Protein AF-A0A1D6KCD0-F1 (afdb_monomer)

pLDDT: mean 70.65, std 23.51, range [30.55, 97.81]

InterPro domains:
  IPR026151 Maspardin [PTHR15913] (2-115)

Secondary structure (DSSP, 8-state):
--------PPP----GGG-EEEEESS--SS-HHHHHHHHHH-TTSEEEEESS-TT-HHHHSHHHHHHHHHHHHHHTT----TTT-----------------------------------------------------------------------

Mean predicted aligned error: 20.13 Å

Structure (mmCIF, N/CA/C/O backbone):
data_AF-A0A1D6KCD0-F1
#
_entry.id   AF-A0A1D6KCD0-F1
#
loop_
_atom_site.group_PDB
_atom_site.id
_atom_site.type_symbol
_atom_site.label_atom_id
_atom_site.label_alt_id
_atom_site.label_comp_id
_atom_site.label_asym_id
_atom_site.label_entity_id
_atom_site.label_seq_id
_atom_site.pdbx_PDB_ins_code
_atom_site.Cartn_x
_atom_site.Cartn_y
_atom_site.Cartn_z
_atom_site.occupancy
_atom_site.B_iso_or_equiv
_atom_site.auth_seq_id
_atom_site.auth_comp_id
_atom_site.auth_asym_id
_atom_site.auth_atom_id
_atom_site.pdbx_PDB_model_num
ATOM 1 N N . MET A 1 1 ? -22.114 9.548 -23.821 1.00 51.91 1 MET A N 1
ATOM 2 C CA . MET A 1 1 ? -22.709 10.036 -22.559 1.00 51.91 1 MET A CA 1
ATOM 3 C C . MET A 1 1 ? -22.415 9.002 -21.487 1.00 51.91 1 MET A C 1
ATOM 5 O O . MET A 1 1 ? -22.972 7.917 -21.561 1.00 51.91 1 MET A O 1
ATOM 9 N N . LEU A 1 2 ? -21.477 9.276 -20.574 1.00 66.00 2 LEU A N 1
ATOM 10 C CA . LEU A 1 2 ? -21.255 8.419 -19.405 1.00 66.00 2 LEU A CA 1
ATOM 11 C C . LEU A 1 2 ? -22.247 8.854 -18.326 1.00 66.00 2 LEU A C 1
ATOM 13 O O . LEU A 1 2 ? -22.314 10.035 -17.993 1.00 66.00 2 LEU A O 1
ATOM 17 N N . ASN A 1 3 ? -23.044 7.913 -17.830 1.00 67.00 3 ASN A N 1
ATOM 18 C CA . ASN A 1 3 ? -24.044 8.166 -16.802 1.00 67.00 3 ASN A CA 1
ATOM 19 C C . ASN A 1 3 ? -23.318 8.315 -15.454 1.00 67.00 3 ASN A C 1
ATOM 21 O O . ASN A 1 3 ? -23.075 7.331 -14.761 1.00 67.00 3 ASN A O 1
ATOM 25 N N . VAL A 1 4 ? -22.889 9.533 -15.122 1.00 71.94 4 VAL A N 1
ATOM 26 C CA . VAL A 1 4 ? -22.232 9.834 -13.844 1.00 71.94 4 VAL A CA 1
ATOM 27 C C . VAL A 1 4 ? -23.291 10.388 -12.904 1.00 71.94 4 VAL A C 1
ATOM 29 O O . VAL A 1 4 ? -23.613 11.573 -12.942 1.00 71.94 4 VAL A O 1
ATOM 32 N N . ASN A 1 5 ? -23.867 9.519 -12.078 1.00 77.25 5 ASN A N 1
ATOM 33 C CA . ASN A 1 5 ? -24.725 9.973 -10.994 1.00 77.25 5 ASN A CA 1
ATOM 34 C C . ASN A 1 5 ? -23.825 10.483 -9.860 1.00 77.25 5 ASN A C 1
ATOM 36 O O . ASN A 1 5 ? -22.956 9.747 -9.388 1.00 77.25 5 ASN A O 1
ATOM 40 N N . VAL A 1 6 ? -23.993 11.740 -9.447 1.00 76.56 6 VAL A N 1
ATOM 41 C CA . VAL A 1 6 ? -23.192 12.322 -8.362 1.00 76.56 6 VAL A CA 1
ATOM 42 C C . VAL A 1 6 ? -23.653 11.705 -7.044 1.00 76.56 6 VAL A C 1
ATOM 44 O O . VAL A 1 6 ? -24.711 12.046 -6.523 1.00 76.56 6 VAL A O 1
ATOM 47 N N . ALA A 1 7 ? -22.862 10.776 -6.513 1.00 77.06 7 ALA A N 1
ATOM 48 C CA . ALA A 1 7 ? -23.045 10.221 -5.181 1.00 77.06 7 ALA A CA 1
ATOM 49 C C . ALA A 1 7 ? -22.034 10.870 -4.230 1.00 77.06 7 ALA A C 1
ATOM 51 O O . ALA A 1 7 ? -20.828 10.811 -4.465 1.00 77.06 7 ALA A O 1
ATOM 52 N N . SER A 1 8 ? -22.521 11.491 -3.154 1.00 79.81 8 SER A N 1
ATOM 53 C CA . SER A 1 8 ? -21.671 11.931 -2.047 1.00 79.81 8 SER A CA 1
ATOM 54 C C . SER A 1 8 ? -21.688 10.850 -0.974 1.00 79.81 8 SER A C 1
ATOM 56 O O . SER A 1 8 ? -22.724 10.572 -0.372 1.00 79.81 8 SER A O 1
ATOM 58 N N . VAL A 1 9 ? -20.543 10.208 -0.766 1.00 78.12 9 VAL A N 1
ATOM 59 C CA . VAL A 1 9 ? -20.300 9.371 0.409 1.00 78.12 9 VAL A CA 1
ATOM 60 C C . VAL A 1 9 ? -19.817 10.275 1.542 1.00 78.12 9 VAL A C 1
ATOM 62 O O . VAL A 1 9 ? -18.920 11.094 1.345 1.00 78.12 9 VAL A O 1
ATOM 65 N N . GLY A 1 10 ? -20.453 10.169 2.711 1.00 79.19 10 GLY A N 1
ATOM 66 C CA . GLY A 1 10 ? -20.067 10.925 3.904 1.00 79.19 10 GLY A CA 1
ATOM 67 C C . GLY A 1 10 ? -18.687 10.523 4.438 1.00 79.19 10 GLY A C 1
ATOM 68 O O . GLY A 1 10 ? -18.079 9.554 3.981 1.00 79.19 10 GLY A O 1
ATOM 69 N N . SER A 1 11 ? -18.196 11.261 5.436 1.00 82.62 11 SER A N 1
ATOM 70 C CA . SER A 1 11 ? -16.906 10.973 6.069 1.00 82.62 11 SER A CA 1
ATOM 71 C C . SER A 1 11 ? -16.908 9.602 6.740 1.00 82.62 11 SER A C 1
ATOM 73 O O . SER A 1 11 ? -17.700 9.334 7.644 1.00 82.62 11 SER A O 1
ATOM 75 N N . LEU A 1 12 ? -15.980 8.747 6.326 1.00 77.88 12 LEU A N 1
ATOM 76 C CA . LEU A 1 12 ? -15.770 7.439 6.924 1.00 77.88 12 LEU A CA 1
ATOM 77 C C . LEU A 1 12 ? -14.847 7.581 8.143 1.00 77.88 12 LEU A C 1
ATOM 79 O O . LEU A 1 12 ? -13.646 7.804 8.007 1.00 77.88 12 LEU A O 1
ATOM 83 N N . MET A 1 13 ? -15.422 7.486 9.341 1.00 86.19 13 MET A N 1
ATOM 84 C CA . MET A 1 13 ? -14.683 7.535 10.605 1.00 86.19 13 MET A CA 1
ATOM 85 C C . MET A 1 13 ? -14.124 6.145 10.926 1.00 86.19 13 MET A C 1
ATOM 87 O O . MET A 1 13 ? -14.771 5.349 11.602 1.00 86.19 13 MET A O 1
ATOM 91 N N . LEU A 1 14 ? -12.933 5.843 10.409 1.00 88.88 14 LEU A N 1
ATOM 92 C CA . LEU A 1 14 ? -12.196 4.620 10.730 1.00 88.88 14 LEU A CA 1
ATOM 93 C C . LEU A 1 14 ? -10.934 4.959 11.527 1.00 88.88 14 LEU A C 1
ATOM 95 O O . LEU A 1 14 ? -10.239 5.908 11.166 1.00 88.88 14 LEU A O 1
ATOM 99 N N . PRO A 1 15 ? -10.605 4.192 12.579 1.00 94.12 15 PRO A N 1
ATOM 100 C CA . PRO A 1 15 ? -9.322 4.325 13.250 1.00 94.12 15 PRO A CA 1
ATOM 101 C C . PRO A 1 15 ? -8.184 3.892 12.321 1.00 94.12 15 PRO A C 1
ATOM 103 O O . PRO A 1 15 ? -8.286 2.886 11.617 1.00 94.12 15 PRO A O 1
ATOM 106 N N . ASP A 1 16 ? -7.060 4.601 12.394 1.00 95.38 16 ASP A N 1
ATOM 107 C CA . ASP A 1 16 ? -5.876 4.346 11.566 1.00 95.38 16 ASP A CA 1
ATOM 108 C C . ASP A 1 16 ? -5.365 2.905 11.657 1.00 95.38 16 ASP A C 1
ATOM 110 O O . ASP A 1 16 ? -4.819 2.369 10.698 1.00 95.38 16 ASP A O 1
ATOM 114 N N . SER A 1 17 ? -5.567 2.239 12.796 1.00 95.19 17 SER A N 1
ATOM 115 C CA . SER A 1 17 ? -5.157 0.846 13.015 1.00 95.19 17 SER A CA 1
ATOM 116 C C . SER A 1 17 ? -5.805 -0.147 12.039 1.00 95.19 17 SER A C 1
ATOM 118 O O . SER A 1 17 ? -5.248 -1.231 11.803 1.00 95.19 17 SER A O 1
ATOM 120 N N . LEU A 1 18 ? -6.946 0.240 11.456 1.00 95.75 18 LEU A N 1
ATOM 121 C CA . LEU A 1 18 ? -7.685 -0.472 10.414 1.00 95.75 18 LEU A CA 1
ATOM 122 C C . LEU A 1 18 ? -7.302 -0.018 9.000 1.00 95.75 18 LEU A C 1
ATOM 124 O O . LEU A 1 18 ? -7.985 -0.365 8.045 1.00 95.75 18 LEU A O 1
ATOM 128 N N . ILE A 1 19 ? -6.217 0.738 8.839 1.00 96.31 19 ILE A N 1
ATOM 129 C CA . ILE A 1 19 ? -5.694 1.172 7.543 1.00 96.31 19 ILE A CA 1
ATOM 130 C C . ILE A 1 19 ? -4.382 0.432 7.265 1.00 96.31 19 ILE A C 1
ATOM 132 O O . ILE A 1 19 ? -3.563 0.160 8.150 1.00 96.31 19 ILE A O 1
ATOM 136 N N . THR A 1 20 ? -4.177 0.042 6.011 1.00 97.25 20 THR A N 1
ATOM 137 C CA . THR A 1 20 ? -2.893 -0.469 5.524 1.00 97.25 20 THR A CA 1
ATOM 138 C C . THR A 1 20 ? -2.513 0.294 4.270 1.00 97.25 20 THR A C 1
ATOM 140 O O . THR A 1 20 ? -3.247 0.291 3.289 1.00 97.25 20 THR A O 1
ATOM 143 N N . ILE A 1 21 ? -1.376 0.972 4.343 1.00 97.00 21 ILE A N 1
ATOM 144 C CA . ILE A 1 21 ? -0.795 1.766 3.271 1.00 97.00 21 ILE A CA 1
ATOM 145 C C . ILE A 1 21 ? 0.220 0.867 2.576 1.00 97.00 21 ILE A C 1
ATOM 147 O O . ILE A 1 21 ? 1.226 0.485 3.181 1.00 97.00 21 ILE A O 1
ATOM 151 N N . MET A 1 22 ? -0.079 0.494 1.334 1.00 96.62 22 MET A N 1
ATOM 152 C CA . MET A 1 22 ? 0.833 -0.265 0.483 1.00 96.62 22 MET A CA 1
ATOM 153 C C . MET A 1 22 ? 1.553 0.694 -0.452 1.00 96.62 22 MET A C 1
ATOM 155 O O . MET A 1 22 ? 0.907 1.516 -1.097 1.00 96.62 22 MET A O 1
ATOM 159 N N . ASP A 1 23 ? 2.871 0.583 -0.515 1.00 94.94 23 ASP A N 1
ATOM 160 C CA . ASP A 1 23 ? 3.707 1.453 -1.335 1.00 94.94 23 ASP A CA 1
ATOM 161 C C . ASP A 1 23 ? 4.917 0.684 -1.869 1.00 94.94 23 ASP A C 1
ATOM 163 O O . ASP A 1 23 ? 5.256 -0.384 -1.357 1.00 94.94 23 ASP A O 1
ATOM 167 N N . THR A 1 24 ? 5.575 1.217 -2.890 1.00 95.12 24 THR A N 1
ATOM 168 C CA . THR A 1 24 ? 6.819 0.679 -3.434 1.00 95.12 24 THR A CA 1
ATOM 169 C C . THR A 1 24 ? 7.990 1.611 -3.127 1.00 95.12 24 THR A C 1
ATOM 171 O O . THR A 1 24 ? 7.840 2.830 -3.017 1.00 95.12 24 THR A O 1
ATOM 174 N N . ASN A 1 25 ? 9.173 1.022 -2.957 1.00 93.12 25 ASN A N 1
ATOM 175 C CA . ASN A 1 25 ? 10.419 1.752 -2.709 1.00 93.12 25 ASN A CA 1
ATOM 176 C C . ASN A 1 25 ? 11.231 2.023 -3.992 1.00 93.12 25 ASN A C 1
ATOM 178 O O . ASN A 1 25 ? 12.362 2.502 -3.924 1.00 93.12 25 ASN A O 1
ATOM 182 N N . ASP A 1 26 ? 10.693 1.667 -5.156 1.00 92.50 26 ASP A N 1
ATOM 183 C CA . ASP A 1 26 ? 11.274 1.972 -6.460 1.00 92.50 26 ASP A CA 1
ATOM 184 C C . ASP A 1 26 ? 10.600 3.196 -7.096 1.00 92.50 26 ASP A C 1
ATOM 186 O O . ASP A 1 26 ? 9.869 3.945 -6.446 1.00 92.50 26 ASP A O 1
ATOM 190 N N . TYR A 1 27 ? 10.897 3.449 -8.370 1.00 90.44 27 TYR A N 1
ATOM 191 C CA . TYR A 1 27 ? 10.309 4.572 -9.084 1.00 90.44 27 TYR A CA 1
ATOM 192 C C . TYR A 1 27 ? 8.784 4.422 -9.189 1.00 90.44 27 TYR A C 1
ATOM 194 O O . TYR A 1 27 ? 8.291 3.494 -9.827 1.00 90.44 27 TYR A O 1
ATOM 202 N N . SER A 1 28 ? 8.059 5.383 -8.618 1.00 90.44 28 SER A N 1
ATOM 203 C CA . SER A 1 28 ? 6.610 5.549 -8.748 1.00 90.44 28 SER A CA 1
ATOM 204 C C . SER A 1 28 ? 6.282 6.998 -9.107 1.00 90.44 28 SER A C 1
ATOM 206 O O . SER A 1 28 ? 6.963 7.917 -8.652 1.00 90.44 28 SER A O 1
ATOM 208 N N . ALA A 1 29 ? 5.197 7.224 -9.839 1.00 93.31 29 ALA A N 1
ATOM 209 C CA . ALA A 1 29 ? 4.656 8.534 -10.183 1.00 93.31 29 ALA A CA 1
ATOM 210 C C . ALA A 1 29 ? 4.254 9.362 -8.952 1.00 93.31 29 ALA A C 1
ATOM 212 O O . ALA A 1 29 ? 4.217 10.590 -9.026 1.00 93.31 29 ALA A O 1
ATOM 213 N N . VAL A 1 30 ? 3.958 8.713 -7.819 1.00 91.69 30 VAL A N 1
ATOM 214 C CA . VAL A 1 30 ? 3.642 9.395 -6.557 1.00 91.69 30 VAL A CA 1
ATOM 215 C C . VAL A 1 30 ? 4.929 9.944 -5.919 1.00 91.69 30 VAL A C 1
ATOM 217 O O . VAL A 1 30 ? 5.806 9.154 -5.559 1.00 91.69 30 VAL A O 1
ATOM 220 N N . PRO A 1 31 ? 5.053 11.271 -5.717 1.00 93.50 31 PRO A N 1
ATOM 221 C CA . PRO A 1 31 ? 6.225 11.870 -5.086 1.00 93.50 31 PRO A CA 1
ATOM 222 C C . PRO A 1 31 ? 6.396 11.464 -3.620 1.00 93.50 31 PRO A C 1
ATOM 224 O O . PRO A 1 31 ? 5.422 11.356 -2.871 1.00 93.50 31 PRO A O 1
ATOM 227 N N . GLN A 1 32 ? 7.653 11.365 -3.183 1.00 92.94 32 GLN A N 1
ATOM 228 C CA . GLN A 1 32 ? 8.025 10.983 -1.817 1.00 92.94 32 GLN A CA 1
ATOM 229 C C . GLN A 1 32 ? 7.384 11.868 -0.734 1.00 92.94 32 GLN A C 1
ATOM 231 O O . GLN A 1 32 ? 6.875 11.355 0.258 1.00 92.94 32 GLN A O 1
ATOM 236 N N . GLN A 1 33 ? 7.305 13.182 -0.958 1.00 96.00 33 GLN A N 1
ATOM 237 C CA . GLN A 1 33 ? 6.672 14.110 -0.016 1.00 96.00 33 GLN A CA 1
ATOM 238 C C . GLN A 1 33 ? 5.193 13.771 0.241 1.00 96.00 33 GLN A C 1
ATOM 240 O O . GLN A 1 33 ? 4.716 13.893 1.366 1.00 96.00 33 GLN A O 1
ATOM 245 N N . LEU A 1 34 ? 4.452 13.322 -0.780 1.00 95.38 34 LEU A N 1
ATOM 246 C CA . LEU A 1 34 ? 3.049 12.934 -0.598 1.00 95.38 34 LEU A CA 1
ATOM 247 C C . LEU A 1 34 ? 2.930 11.618 0.176 1.00 95.38 34 LEU A C 1
ATOM 249 O O . LEU A 1 34 ? 2.018 11.468 0.988 1.00 95.38 34 LEU A O 1
ATOM 253 N N . LYS A 1 35 ? 3.872 10.690 -0.033 1.00 94.62 35 LYS A N 1
ATOM 254 C CA . LYS A 1 35 ? 3.969 9.449 0.748 1.00 94.62 35 LYS A CA 1
ATOM 255 C C . LYS A 1 35 ? 4.206 9.768 2.226 1.00 94.62 35 LYS A C 1
ATOM 257 O O . LYS A 1 35 ? 3.558 9.192 3.096 1.00 94.62 35 LYS A O 1
ATOM 262 N N . GLU A 1 36 ? 5.087 10.720 2.522 1.00 95.56 36 GLU A N 1
ATOM 263 C CA . GLU A 1 36 ? 5.367 11.194 3.884 1.00 95.56 36 GLU A CA 1
ATOM 264 C C . GLU A 1 36 ? 4.160 11.880 4.526 1.00 95.56 36 GLU A C 1
ATOM 266 O O . GLU A 1 36 ? 3.763 11.492 5.620 1.00 95.56 36 GLU A O 1
ATOM 271 N N . GLN A 1 37 ? 3.493 12.795 3.823 1.00 97.38 37 GLN A N 1
ATOM 272 C CA . GLN A 1 37 ? 2.277 13.446 4.326 1.00 97.38 37 GLN A CA 1
ATOM 273 C C . GLN A 1 37 ? 1.157 12.446 4.636 1.00 97.38 37 GLN A C 1
ATOM 275 O O . GLN A 1 37 ? 0.455 12.568 5.639 1.00 97.38 37 GLN A O 1
ATOM 280 N N . LEU A 1 38 ? 0.978 11.437 3.782 1.00 95.56 38 LEU A N 1
ATOM 281 C CA . LEU A 1 38 ? -0.004 10.380 4.004 1.00 95.56 38 LEU A CA 1
ATOM 282 C C . LEU A 1 38 ? 0.359 9.529 5.233 1.00 95.56 38 LEU A C 1
ATOM 284 O O . LEU A 1 38 ? -0.508 9.176 6.030 1.00 95.56 38 LEU A O 1
ATOM 288 N N . ASN A 1 39 ? 1.646 9.261 5.420 1.00 95.12 39 ASN A N 1
ATOM 289 C CA . ASN A 1 39 ? 2.182 8.553 6.574 1.00 95.12 39 ASN A CA 1
ATOM 290 C C . ASN A 1 39 ? 2.050 9.338 7.894 1.00 95.12 39 ASN A C 1
ATOM 292 O O . ASN A 1 39 ? 1.787 8.734 8.931 1.00 95.12 39 ASN A O 1
ATOM 296 N N . GLU A 1 40 ? 2.227 10.659 7.867 1.00 96.94 40 GLU A N 1
ATOM 297 C CA . GLU A 1 40 ? 2.017 11.554 9.016 1.00 96.94 40 GLU A CA 1
ATOM 298 C C . GLU A 1 40 ? 0.539 11.707 9.365 1.00 96.94 40 GLU A C 1
ATOM 300 O O . GLU A 1 40 ? 0.183 11.817 10.536 1.00 96.94 40 GLU A O 1
ATOM 305 N N . ARG A 1 41 ? -0.331 11.694 8.349 1.00 95.94 41 ARG A N 1
ATOM 306 C CA . ARG A 1 41 ? -1.781 11.785 8.528 1.00 95.94 41 ARG A CA 1
ATOM 307 C C . ARG A 1 41 ? -2.371 10.551 9.205 1.00 95.94 41 ARG A C 1
ATOM 309 O O . ARG A 1 41 ? -3.365 10.687 9.912 1.00 95.94 41 ARG A O 1
ATOM 316 N N . TYR A 1 42 ? -1.781 9.380 8.971 1.00 96.69 42 TYR A N 1
ATOM 317 C CA . TYR A 1 42 ? -2.246 8.106 9.517 1.00 96.69 42 TYR A CA 1
ATOM 318 C C . TYR A 1 42 ? -1.133 7.396 10.302 1.00 96.69 42 TYR A C 1
ATOM 320 O O . TYR A 1 42 ? -0.663 6.329 9.891 1.00 96.69 42 TYR A O 1
ATOM 328 N N . PRO A 1 43 ? -0.687 7.949 11.444 1.00 96.19 43 PRO A N 1
ATOM 329 C CA . PRO A 1 43 ? 0.435 7.399 12.205 1.00 96.19 43 PRO A CA 1
ATOM 330 C C . PRO A 1 43 ? 0.154 5.995 12.762 1.00 96.19 43 PRO A C 1
ATOM 332 O O . PRO A 1 43 ? 1.088 5.228 12.992 1.00 96.19 43 PRO A O 1
ATOM 335 N N . GLY A 1 44 ? -1.120 5.634 12.965 1.00 96.31 44 GLY A N 1
ATO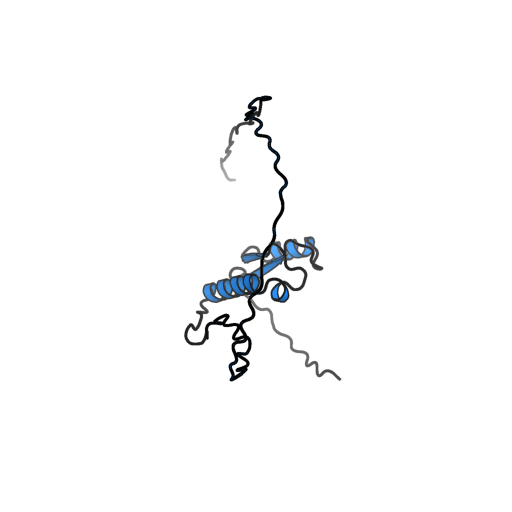M 336 C CA . GLY A 1 44 ? -1.519 4.294 13.408 1.00 96.31 44 GLY A CA 1
ATOM 337 C C . GLY A 1 44 ? -1.665 3.264 12.281 1.00 96.31 44 GLY A C 1
ATOM 338 O O . GLY A 1 44 ? -1.888 2.082 12.565 1.00 96.31 44 GLY A O 1
ATOM 339 N N . ALA A 1 45 ? -1.555 3.686 11.018 1.00 97.38 45 ALA A N 1
ATOM 340 C CA . ALA A 1 45 ? -1.713 2.803 9.873 1.00 97.38 45 ALA A CA 1
ATOM 341 C C . ALA A 1 45 ? -0.511 1.886 9.694 1.00 97.38 45 ALA A C 1
ATOM 343 O O . ALA A 1 45 ? 0.637 2.193 10.025 1.00 97.38 45 ALA A O 1
ATOM 344 N N . ARG A 1 46 ? -0.778 0.713 9.127 1.00 97.00 46 ARG A N 1
ATOM 345 C CA . ARG A 1 46 ? 0.273 -0.262 8.852 1.00 97.00 46 ARG A CA 1
ATOM 346 C C . ARG A 1 46 ? 0.907 0.021 7.511 1.00 97.00 46 ARG A C 1
ATOM 348 O O . ARG A 1 46 ? 0.205 0.241 6.532 1.00 97.00 46 ARG A O 1
ATOM 355 N N . ARG A 1 47 ? 2.234 -0.026 7.476 1.00 96.62 47 ARG A N 1
ATOM 356 C CA . ARG A 1 47 ? 3.013 0.187 6.262 1.00 96.62 47 ARG A CA 1
ATOM 357 C C . ARG A 1 47 ? 3.400 -1.152 5.662 1.00 96.62 47 ARG A C 1
ATOM 359 O O . ARG A 1 47 ? 3.965 -2.002 6.347 1.00 96.62 47 ARG A O 1
ATOM 366 N N . ALA A 1 48 ? 3.087 -1.315 4.392 1.00 96.81 48 ALA A N 1
ATOM 367 C CA . ALA A 1 48 ? 3.412 -2.474 3.586 1.00 96.81 48 ALA A CA 1
ATOM 368 C C . ALA A 1 48 ? 4.251 -1.986 2.404 1.00 96.81 48 ALA A C 1
ATOM 370 O O . ALA A 1 48 ? 3.717 -1.588 1.374 1.00 96.81 48 ALA A O 1
ATOM 371 N N . VAL A 1 49 ? 5.570 -1.945 2.593 1.00 95.44 49 VAL A N 1
ATOM 372 C CA . VAL A 1 49 ? 6.495 -1.441 1.572 1.00 95.44 49 VAL A CA 1
ATOM 373 C C . VAL A 1 49 ? 7.029 -2.615 0.762 1.00 95.44 49 VAL A C 1
ATOM 375 O O . VAL A 1 49 ? 7.676 -3.512 1.305 1.00 95.44 49 VAL A O 1
ATOM 378 N N . LEU A 1 50 ? 6.751 -2.607 -0.536 1.00 96.19 50 LEU A N 1
ATOM 379 C CA . LEU A 1 50 ? 7.314 -3.534 -1.505 1.00 96.19 50 LEU A CA 1
ATOM 380 C C . LEU A 1 50 ? 8.652 -2.980 -1.993 1.00 96.19 50 LEU A C 1
ATOM 382 O O . LEU A 1 50 ? 8.812 -1.776 -2.202 1.00 96.19 50 LEU A O 1
ATOM 386 N N . LYS A 1 51 ? 9.631 -3.862 -2.202 1.00 96.00 51 LYS A N 1
ATOM 387 C CA . LYS A 1 51 ? 10.962 -3.442 -2.676 1.00 96.00 51 LYS A CA 1
ATOM 388 C C . LYS A 1 51 ? 10.900 -2.809 -4.065 1.00 96.00 51 LYS A C 1
ATOM 390 O O . LYS A 1 51 ? 11.603 -1.840 -4.320 1.00 96.00 51 LYS A O 1
ATOM 395 N N . THR A 1 52 ? 10.070 -3.380 -4.932 1.00 96.06 52 THR A N 1
ATOM 396 C CA . THR A 1 52 ? 9.838 -2.953 -6.314 1.00 96.06 52 THR A CA 1
ATOM 397 C C . THR A 1 52 ? 8.365 -3.129 -6.661 1.00 96.06 52 THR A C 1
ATOM 399 O O . THR A 1 52 ? 7.685 -3.933 -6.026 1.00 96.06 52 THR A O 1
ATOM 402 N N . GLY A 1 53 ? 7.884 -2.479 -7.711 1.00 95.44 53 GLY A N 1
ATOM 403 C CA . GLY A 1 53 ? 6.547 -2.708 -8.251 1.00 95.44 53 GLY A CA 1
ATOM 404 C C . GLY A 1 53 ? 6.023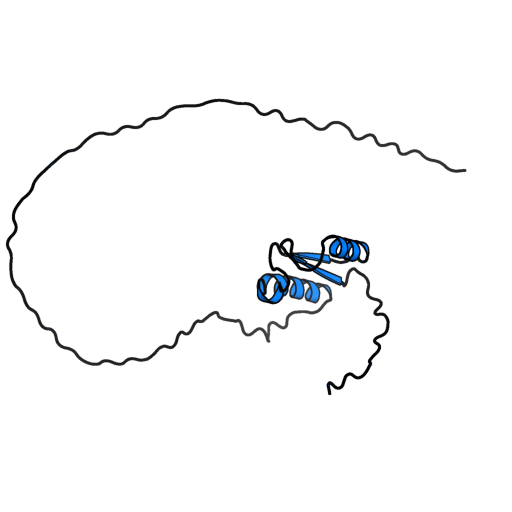 -1.583 -9.140 1.00 95.44 53 GLY A C 1
ATOM 405 O O . GLY A 1 53 ? 5.049 -1.805 -9.867 1.00 95.44 53 GLY A O 1
ATOM 406 N N . GLY A 1 54 ? 6.682 -0.422 -9.119 1.00 95.19 54 GLY A N 1
ATOM 407 C CA . GLY A 1 54 ? 6.278 0.766 -9.858 1.00 95.19 54 GLY A CA 1
ATOM 408 C C . GLY A 1 54 ? 4.866 1.233 -9.509 1.00 95.19 54 GLY A C 1
ATOM 409 O O . GLY A 1 54 ? 4.361 0.989 -8.417 1.00 95.19 54 GLY A O 1
ATOM 410 N N . ASP A 1 55 ? 4.195 1.860 -10.474 1.00 95.50 55 ASP A N 1
ATOM 411 C CA . ASP A 1 55 ? 2.841 2.409 -10.292 1.00 95.50 55 ASP A CA 1
ATOM 412 C C . ASP A 1 55 ? 1.737 1.352 -10.179 1.00 95.50 55 ASP A C 1
ATOM 414 O O . ASP A 1 55 ? 0.631 1.638 -9.718 1.00 95.50 55 ASP A O 1
ATOM 418 N N . PHE A 1 56 ? 2.024 0.116 -10.595 1.00 96.00 56 PHE A N 1
ATOM 419 C CA . PHE A 1 56 ? 1.046 -0.971 -10.658 1.00 96.00 56 PHE A CA 1
ATOM 420 C C . PHE A 1 56 ? 1.549 -2.226 -9.928 1.00 96.00 56 PHE A C 1
ATOM 422 O O . PHE A 1 56 ? 1.688 -3.290 -10.544 1.00 96.00 56 PHE A O 1
ATOM 429 N N . PRO A 1 57 ? 1.789 -2.150 -8.604 1.00 95.69 57 PRO A N 1
ATOM 430 C CA . PRO A 1 57 ? 2.343 -3.260 -7.827 1.00 95.69 57 PRO A CA 1
ATOM 431 C C . PRO A 1 57 ? 1.453 -4.510 -7.845 1.00 95.69 57 PRO A C 1
ATOM 433 O O . PRO A 1 57 ? 1.952 -5.625 -7.732 1.00 95.69 57 PRO A O 1
ATOM 436 N N . PHE A 1 58 ? 0.142 -4.357 -8.049 1.00 96.62 58 PHE A N 1
ATOM 437 C CA . PHE A 1 58 ? -0.795 -5.480 -8.162 1.00 96.62 58 PHE A CA 1
ATOM 438 C C . PHE A 1 58 ? -0.625 -6.295 -9.455 1.00 96.62 58 PHE A C 1
ATOM 440 O O . PHE A 1 58 ? -1.031 -7.453 -9.491 1.00 96.62 58 PHE A O 1
ATOM 447 N N . LEU A 1 59 ? -0.025 -5.717 -10.503 1.00 97.25 59 LEU A N 1
ATOM 448 C CA . LEU A 1 59 ? 0.316 -6.433 -11.738 1.00 97.25 59 LEU A CA 1
ATOM 449 C C . LEU A 1 59 ? 1.737 -6.989 -11.686 1.00 97.25 59 LEU A C 1
ATOM 451 O O . LEU A 1 59 ? 1.977 -8.116 -12.109 1.00 97.25 59 LEU A O 1
ATOM 455 N N . SER A 1 60 ? 2.685 -6.193 -11.187 1.00 96.88 60 SER A N 1
ATOM 456 C CA . SER A 1 60 ? 4.110 -6.532 -11.208 1.00 96.88 60 SER A CA 1
ATOM 457 C C . SER A 1 60 ? 4.526 -7.457 -10.060 1.00 96.88 60 SER A C 1
ATOM 459 O O . SER A 1 60 ? 5.386 -8.318 -10.248 1.00 96.88 60 SER A O 1
ATOM 461 N N . ARG A 1 61 ? 3.913 -7.312 -8.877 1.00 97.19 61 ARG A N 1
ATOM 462 C CA . ARG A 1 61 ? 4.176 -8.089 -7.653 1.00 97.19 61 ARG A CA 1
ATOM 463 C C . ARG A 1 61 ? 2.872 -8.606 -7.018 1.00 97.19 61 ARG A C 1
ATOM 465 O O . ARG A 1 61 ? 2.615 -8.343 -5.839 1.00 97.19 61 ARG A O 1
ATOM 472 N N . PRO A 1 62 ? 2.053 -9.374 -7.762 1.00 97.19 62 PRO A N 1
ATOM 473 C CA . PRO A 1 62 ? 0.743 -9.822 -7.290 1.00 97.19 62 PRO A CA 1
ATOM 474 C C . PRO A 1 62 ? 0.831 -10.643 -5.998 1.00 97.19 62 PRO A C 1
ATOM 476 O O . PRO A 1 62 ? 0.002 -10.469 -5.111 1.00 97.19 62 PRO A O 1
ATOM 479 N N . ASP A 1 63 ? 1.856 -11.486 -5.851 1.00 96.94 63 ASP A N 1
ATOM 480 C CA . ASP A 1 63 ? 2.022 -12.339 -4.669 1.00 96.94 63 ASP A CA 1
ATOM 481 C C . ASP A 1 63 ? 2.257 -11.522 -3.386 1.00 96.94 63 ASP A C 1
ATOM 483 O O . ASP A 1 63 ? 1.646 -11.798 -2.353 1.00 96.94 63 ASP A O 1
ATOM 487 N N . GLU A 1 64 ? 3.098 -10.483 -3.449 1.00 97.56 64 GLU A N 1
ATOM 488 C CA . GLU A 1 64 ? 3.375 -9.606 -2.302 1.00 97.56 64 GLU A CA 1
ATOM 489 C C . GLU A 1 64 ? 2.154 -8.759 -1.939 1.00 97.56 64 GLU A C 1
ATOM 491 O O . GLU A 1 64 ? 1.791 -8.665 -0.765 1.00 97.56 64 GLU A O 1
ATOM 496 N N . VAL A 1 65 ? 1.482 -8.180 -2.939 1.00 97.81 65 VAL A N 1
ATOM 497 C CA . VAL A 1 65 ? 0.249 -7.411 -2.718 1.00 97.81 65 VAL A CA 1
ATOM 498 C C . VAL A 1 65 ? -0.828 -8.294 -2.090 1.00 97.81 65 VAL A C 1
ATOM 500 O O . VAL A 1 65 ? -1.430 -7.919 -1.081 1.00 97.81 65 VAL A O 1
ATOM 503 N N . ASN A 1 66 ? -1.032 -9.499 -2.625 1.00 96.56 66 ASN A N 1
ATOM 504 C CA . ASN A 1 66 ? -2.006 -10.449 -2.098 1.00 96.56 66 ASN A CA 1
ATOM 505 C C . ASN A 1 66 ? -1.690 -10.861 -0.661 1.00 96.56 66 ASN A C 1
ATOM 507 O O . ASN A 1 66 ? -2.609 -10.965 0.151 1.00 96.56 66 ASN A O 1
ATOM 511 N N . LEU A 1 67 ? -0.415 -11.059 -0.322 1.00 96.44 67 LEU A N 1
ATOM 512 C CA . LEU A 1 67 ? -0.004 -11.341 1.049 1.00 96.44 67 LEU A CA 1
ATOM 513 C C . LEU A 1 67 ? -0.429 -10.212 1.997 1.00 96.44 67 LEU A C 1
ATOM 515 O O . LEU A 1 67 ? -1.054 -10.477 3.025 1.00 96.44 67 LEU A O 1
ATOM 519 N N . TYR A 1 68 ? -0.138 -8.955 1.655 1.00 97.75 68 TYR A N 1
ATOM 520 C CA . TYR A 1 68 ? -0.516 -7.822 2.500 1.00 97.75 68 TYR A CA 1
ATOM 521 C C . TYR A 1 68 ? -2.034 -7.643 2.606 1.00 97.75 68 TYR A C 1
ATOM 523 O O . TYR A 1 68 ? -2.529 -7.320 3.689 1.00 97.75 68 TYR A O 1
ATOM 531 N N . LEU A 1 69 ? -2.784 -7.913 1.533 1.00 96.81 69 LEU A N 1
ATOM 532 C CA . LEU A 1 69 ? -4.249 -7.912 1.562 1.00 96.81 69 LEU A CA 1
ATOM 533 C C . LEU A 1 69 ? -4.787 -8.993 2.505 1.00 96.81 69 LEU A C 1
ATOM 535 O O . LEU A 1 69 ? -5.614 -8.704 3.367 1.00 96.81 69 LEU A O 1
ATOM 539 N N . GLN A 1 70 ? -4.287 -10.224 2.398 1.00 95.44 70 GLN A N 1
ATOM 540 C CA . GLN A 1 70 ? -4.696 -11.325 3.273 1.00 95.44 70 GLN A CA 1
ATOM 541 C C . GLN A 1 70 ? -4.367 -11.039 4.742 1.00 95.44 70 GLN A C 1
ATOM 543 O O . GLN A 1 70 ? -5.194 -11.282 5.621 1.00 95.44 70 GLN A O 1
ATOM 548 N N . LEU A 1 71 ? -3.181 -10.489 5.018 1.00 96.19 71 LEU A N 1
ATOM 549 C CA . LEU A 1 71 ? -2.784 -10.088 6.368 1.00 96.19 71 LEU A CA 1
ATOM 550 C C . LEU A 1 71 ? -3.695 -8.993 6.925 1.00 96.19 71 LEU A C 1
ATOM 552 O O . LEU A 1 71 ? -4.066 -9.047 8.097 1.00 96.19 71 LEU A O 1
ATOM 556 N N . HIS A 1 72 ? -4.061 -8.008 6.105 1.00 96.75 72 HIS A N 1
ATOM 557 C CA . HIS A 1 72 ? -4.999 -6.964 6.496 1.00 96.75 72 HIS A CA 1
ATOM 558 C C . HIS A 1 72 ? -6.371 -7.548 6.852 1.00 96.75 72 HIS A C 1
ATOM 560 O O . HIS A 1 72 ? -6.875 -7.303 7.945 1.00 96.75 72 HIS A O 1
ATOM 566 N N . LEU A 1 73 ? -6.931 -8.370 5.962 1.00 96.12 73 LEU A N 1
ATOM 567 C CA . LEU A 1 73 ? -8.243 -8.992 6.128 1.00 96.12 73 LEU A CA 1
ATOM 5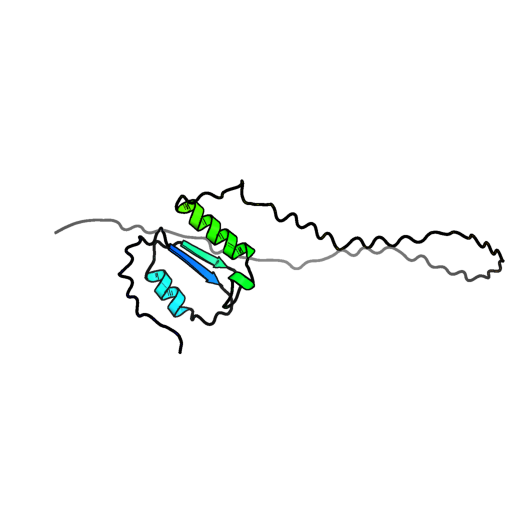68 C C . LEU A 1 73 ? -8.315 -9.860 7.389 1.00 96.12 73 LEU A C 1
ATOM 570 O O . LEU A 1 73 ? -9.209 -9.672 8.214 1.00 96.12 73 LEU A O 1
ATOM 574 N N . ARG A 1 74 ? -7.322 -10.725 7.613 1.00 94.44 74 ARG A N 1
ATOM 575 C CA . ARG A 1 74 ? -7.262 -11.550 8.829 1.00 94.44 74 ARG A CA 1
ATOM 576 C C . ARG A 1 74 ? -7.222 -10.699 10.096 1.00 94.44 74 ARG A C 1
ATOM 578 O O . ARG A 1 74 ? -7.891 -10.996 11.077 1.00 94.44 74 ARG A O 1
ATOM 585 N N . ARG A 1 75 ? -6.463 -9.598 10.082 1.00 93.44 75 ARG A N 1
ATOM 586 C CA . ARG A 1 75 ? -6.374 -8.686 11.234 1.00 93.44 75 ARG A CA 1
ATOM 587 C C . ARG A 1 75 ? -7.702 -8.018 11.578 1.00 93.44 75 ARG A C 1
ATOM 589 O O . ARG A 1 75 ? -7.886 -7.655 12.735 1.00 93.44 75 ARG A O 1
ATOM 596 N N . VAL A 1 76 ? -8.599 -7.857 10.608 1.00 92.88 76 VAL A N 1
ATOM 597 C CA . VAL A 1 76 ? -9.946 -7.306 10.821 1.00 92.88 76 VAL A CA 1
ATOM 598 C C . VAL A 1 76 ? -11.015 -8.396 10.985 1.00 92.88 76 VAL A C 1
ATOM 600 O O . VAL A 1 76 ? -12.205 -8.101 10.928 1.00 92.88 76 VAL A O 1
ATOM 603 N N . GLY A 1 77 ? -10.602 -9.648 11.222 1.00 92.38 77 GLY A N 1
ATOM 604 C CA . GLY A 1 77 ? -11.490 -10.781 11.501 1.00 92.38 77 GLY A CA 1
ATOM 605 C C . GLY A 1 77 ? -12.095 -11.442 10.261 1.00 92.38 77 GLY A C 1
ATOM 606 O O . GLY A 1 77 ? -13.045 -12.214 10.381 1.00 92.38 77 GLY A O 1
ATOM 607 N N . VAL A 1 78 ? -11.580 -11.139 9.066 1.00 94.00 78 VAL A N 1
ATOM 608 C CA . VAL A 1 78 ? -11.990 -11.809 7.829 1.00 94.00 78 VAL A CA 1
ATOM 609 C C . VAL A 1 78 ? -11.124 -13.048 7.632 1.00 94.00 78 VAL A C 1
ATOM 611 O O . VAL A 1 78 ? -9.958 -12.958 7.241 1.00 94.00 78 VAL A O 1
ATOM 614 N N . GLU A 1 79 ? -11.712 -14.212 7.891 1.00 86.44 79 GLU A N 1
ATOM 615 C CA . GLU A 1 79 ? -11.025 -15.494 7.761 1.00 86.44 79 GLU A CA 1
ATOM 616 C C . GLU A 1 79 ? -11.109 -16.066 6.336 1.00 86.44 79 GLU A C 1
ATOM 618 O O . GLU A 1 79 ? -12.154 -15.975 5.678 1.00 86.44 79 GLU A O 1
ATOM 623 N N . PRO A 1 80 ? -10.021 -16.680 5.837 1.00 79.19 80 PRO A N 1
ATOM 624 C CA . PRO A 1 80 ? -10.025 -17.342 4.545 1.00 79.19 80 PRO A CA 1
ATOM 625 C C . PRO A 1 80 ? -10.932 -18.576 4.574 1.00 79.19 80 PRO A C 1
ATOM 627 O O . PRO A 1 80 ? -10.856 -19.424 5.460 1.00 79.19 80 PRO A O 1
ATOM 630 N N . ARG A 1 81 ? -11.765 -18.699 3.544 1.00 80.44 81 ARG A N 1
ATOM 631 C CA . ARG A 1 81 ? -12.608 -19.869 3.297 1.00 80.44 81 ARG A CA 1
ATOM 632 C C . ARG A 1 81 ? -11.815 -20.940 2.560 1.00 80.44 81 ARG A C 1
ATOM 634 O O . ARG A 1 81 ? -11.788 -20.964 1.331 1.00 80.44 81 ARG A O 1
ATOM 641 N N . SER A 1 82 ? -11.108 -21.784 3.312 1.00 72.44 82 SER A N 1
ATOM 642 C CA . SER A 1 82 ? -10.272 -22.865 2.763 1.00 72.44 82 SER A CA 1
ATOM 643 C C . SER A 1 82 ? -11.051 -23.851 1.883 1.00 72.44 82 SER A C 1
ATOM 645 O O . SER A 1 82 ? -10.461 -24.480 1.014 1.00 72.44 82 SER A O 1
ATOM 647 N N . ASP A 1 83 ? -12.365 -23.945 2.071 1.00 74.56 83 ASP A N 1
ATOM 648 C CA . ASP A 1 83 ? -13.312 -24.721 1.269 1.00 74.56 83 ASP A CA 1
ATOM 649 C C . ASP A 1 83 ? -13.464 -24.214 -0.176 1.00 74.56 83 ASP A C 1
ATOM 651 O O . ASP A 1 83 ? -13.793 -24.996 -1.065 1.00 74.56 83 ASP A O 1
ATOM 655 N N . LEU A 1 84 ? -13.188 -22.930 -0.430 1.00 70.88 84 LEU A N 1
ATOM 656 C CA . LEU A 1 84 ? -13.314 -22.300 -1.751 1.00 70.88 84 LEU A CA 1
ATOM 657 C C . LEU A 1 84 ? -11.969 -22.073 -2.450 1.00 70.88 84 LEU A C 1
ATOM 659 O O . LEU A 1 84 ? -11.938 -21.741 -3.636 1.00 70.88 84 LEU A O 1
ATOM 663 N N 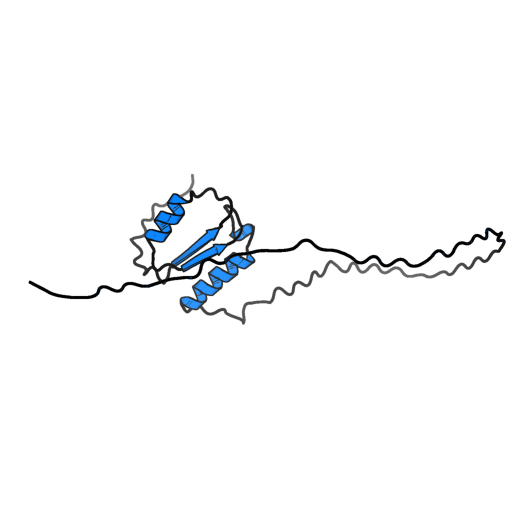. VAL A 1 85 ? -10.850 -22.247 -1.740 1.00 66.38 85 VAL A N 1
ATOM 664 C CA . VAL A 1 85 ? -9.508 -22.152 -2.325 1.00 66.38 85 VAL A CA 1
ATOM 665 C C . VAL A 1 85 ? -9.229 -23.456 -3.064 1.00 66.38 85 VAL A C 1
ATOM 667 O O . VAL A 1 85 ? -8.542 -24.348 -2.567 1.00 66.38 85 VAL A O 1
ATOM 670 N N . GLN A 1 86 ? -9.784 -23.581 -4.271 1.00 60.91 86 GLN A N 1
ATOM 671 C CA . GLN A 1 86 ? -9.344 -24.590 -5.222 1.00 60.91 86 GLN A CA 1
ATOM 672 C C . GLN A 1 86 ? -7.873 -24.302 -5.497 1.00 60.91 86 GLN A C 1
ATOM 674 O O . GLN A 1 86 ? -7.539 -23.321 -6.161 1.00 60.91 86 GLN A O 1
ATOM 679 N N . GLY A 1 87 ? -6.994 -25.102 -4.887 1.00 57.38 87 GLY A N 1
ATOM 680 C CA . GLY A 1 87 ? -5.560 -24.934 -5.020 1.00 57.38 87 GLY A CA 1
ATOM 681 C C . GLY A 1 87 ? -5.228 -24.775 -6.493 1.00 57.38 87 GLY A C 1
ATOM 682 O O . GLY A 1 87 ? -5.594 -25.626 -7.305 1.00 57.38 87 GLY A O 1
ATOM 683 N N . PHE A 1 88 ? -4.557 -23.678 -6.841 1.00 58.88 88 PHE A N 1
ATOM 684 C CA . PHE A 1 88 ? -3.893 -23.551 -8.126 1.00 58.88 88 PHE A CA 1
ATOM 685 C C . PHE A 1 88 ? -2.760 -24.572 -8.117 1.00 58.88 88 PHE A C 1
ATOM 687 O O . PHE A 1 88 ? -1.596 -24.255 -7.886 1.00 58.88 88 PHE A O 1
ATOM 694 N N . THR A 1 89 ? -3.102 -25.846 -8.285 1.00 53.91 89 THR A N 1
ATOM 695 C CA . THR A 1 89 ? -2.133 -26.859 -8.628 1.00 53.91 89 THR A CA 1
ATOM 696 C C . THR A 1 89 ? -1.595 -26.364 -9.961 1.00 53.91 89 THR A C 1
ATOM 698 O O . THR A 1 89 ? -2.336 -26.324 -10.947 1.00 53.91 89 THR A O 1
ATOM 701 N N . ARG A 1 90 ? -0.360 -25.846 -9.956 1.00 55.75 90 ARG A N 1
ATOM 702 C CA . ARG A 1 90 ? 0.416 -25.443 -11.133 1.00 55.75 90 ARG A CA 1
ATOM 703 C C . ARG A 1 90 ? 0.709 -26.704 -11.943 1.00 55.75 90 ARG A C 1
ATOM 705 O O . ARG A 1 90 ? 1.843 -27.127 -12.117 1.00 55.75 90 ARG A O 1
ATOM 712 N N . ASN A 1 91 ? -0.354 -27.327 -12.414 1.00 44.19 91 ASN A N 1
ATOM 713 C CA . ASN A 1 91 ? -0.349 -28.458 -13.294 1.00 44.19 91 ASN A CA 1
ATOM 714 C C . ASN A 1 91 ? -0.453 -27.768 -14.631 1.00 44.19 91 ASN A C 1
ATOM 716 O O . ASN A 1 91 ? -1.542 -27.585 -15.172 1.00 44.19 91 ASN A O 1
ATOM 720 N N . GLY A 1 92 ? 0.695 -27.307 -15.123 1.00 47.22 92 GLY A N 1
ATOM 721 C CA . GLY A 1 92 ? 0.864 -27.127 -16.548 1.00 47.22 92 GLY A CA 1
ATOM 722 C C . GLY A 1 92 ? 0.640 -28.490 -17.188 1.00 47.22 92 GLY A C 1
ATOM 723 O O . GLY A 1 92 ? 1.591 -29.192 -17.503 1.00 47.22 92 GLY A O 1
ATOM 724 N N . SER A 1 93 ? -0.623 -28.885 -17.344 1.00 52.09 93 SER A N 1
ATOM 725 C CA . SER A 1 93 ? -1.034 -29.912 -18.281 1.00 52.09 93 SER A CA 1
ATOM 726 C C . SER A 1 93 ? -0.954 -29.242 -19.646 1.00 52.09 93 SER A C 1
ATOM 728 O O . SER A 1 93 ? -1.945 -28.849 -20.255 1.00 52.09 93 SER A O 1
ATOM 730 N N . ALA A 1 94 ? 0.294 -28.991 -20.054 1.00 51.28 94 ALA A N 1
ATOM 731 C CA . ALA A 1 94 ? 0.650 -28.796 -21.438 1.00 51.28 94 ALA A CA 1
ATOM 732 C C . ALA A 1 94 ? 0.046 -29.983 -22.187 1.00 51.28 94 ALA A C 1
ATOM 734 O O . ALA A 1 94 ? 0.239 -31.132 -21.783 1.00 51.28 94 ALA A O 1
ATOM 735 N N . GLY A 1 95 ? -0.779 -29.675 -23.187 1.00 49.50 95 GLY A N 1
ATOM 736 C CA . GLY A 1 95 ? -1.608 -30.644 -23.885 1.00 49.50 95 GLY A CA 1
ATOM 737 C C . GLY A 1 95 ? -0.834 -31.909 -24.233 1.00 49.50 95 GLY A C 1
ATOM 738 O O . GLY A 1 95 ? 0.143 -31.871 -24.978 1.00 49.50 95 GLY A O 1
ATOM 739 N N . SER A 1 96 ? -1.290 -33.042 -23.703 1.00 50.47 96 SER A N 1
ATOM 740 C CA . SER A 1 96 ? -0.881 -34.342 -24.213 1.00 50.47 96 SER A CA 1
ATOM 741 C C . SER A 1 96 ? -1.612 -34.553 -25.539 1.00 50.47 96 SER A C 1
ATOM 743 O O . SER A 1 96 ? -2.731 -35.063 -25.580 1.00 50.47 96 SER A O 1
ATOM 745 N N . SER A 1 97 ? -0.991 -34.084 -26.624 1.00 55.88 97 SER A N 1
ATOM 746 C CA . SER A 1 97 ? -1.249 -34.605 -27.965 1.00 55.88 97 SER A CA 1
ATOM 747 C C . SER A 1 97 ? -0.913 -36.093 -27.932 1.00 55.88 97 SER A C 1
ATOM 749 O O . SER A 1 97 ? 0.245 -36.473 -27.757 1.00 55.88 97 SER A O 1
ATOM 751 N N . LYS A 1 98 ? -1.935 -36.948 -28.014 1.00 48.50 98 LYS A N 1
ATOM 752 C CA . LYS A 1 98 ? -1.759 -38.375 -28.283 1.00 48.50 98 LYS A CA 1
ATOM 753 C C . LYS A 1 98 ? -1.425 -38.527 -29.764 1.00 48.50 98 LYS A C 1
ATOM 755 O O . LYS A 1 98 ? -2.319 -38.742 -30.575 1.00 48.50 98 LYS A O 1
ATOM 760 N N . ASP A 1 99 ? -0.145 -38.453 -30.097 1.00 51.06 99 ASP A N 1
ATOM 761 C CA . ASP A 1 99 ? 0.343 -38.972 -31.368 1.00 51.06 99 ASP A CA 1
ATOM 762 C C . ASP A 1 99 ? 0.569 -40.480 -31.212 1.00 51.06 99 ASP A C 1
ATOM 764 O O . ASP A 1 99 ? 1.538 -40.938 -30.608 1.00 51.06 99 ASP A O 1
ATOM 768 N N . GLN A 1 100 ? -0.383 -41.265 -31.717 1.00 52.28 100 GLN A N 1
ATOM 769 C CA . GLN A 1 100 ? -0.162 -42.677 -32.005 1.00 52.28 100 GLN A CA 1
ATOM 770 C C . GLN A 1 100 ? 0.594 -42.768 -33.333 1.00 52.28 100 GLN A C 1
ATOM 772 O O . GLN A 1 100 ? 0.067 -42.368 -34.371 1.00 52.28 100 GLN A O 1
ATOM 777 N N . LYS A 1 101 ? 1.809 -43.318 -33.316 1.00 51.97 101 LYS A N 1
ATOM 778 C CA . LYS A 1 101 ? 2.412 -43.914 -34.509 1.00 51.97 101 LYS A CA 1
ATOM 779 C C . LYS A 1 101 ? 2.839 -45.343 -34.213 1.00 51.97 101 LYS A C 1
ATOM 781 O O . LYS A 1 101 ? 3.724 -45.596 -33.404 1.00 51.97 101 LYS A O 1
ATOM 786 N N . ASP A 1 102 ? 2.114 -46.224 -34.881 1.00 49.78 102 ASP A N 1
ATOM 787 C CA . ASP A 1 102 ? 2.343 -47.646 -35.068 1.00 49.78 102 ASP A CA 1
ATOM 788 C C . ASP A 1 102 ? 3.465 -47.876 -36.099 1.00 49.78 102 ASP A C 1
ATOM 790 O O . ASP A 1 102 ? 3.571 -47.112 -37.062 1.00 49.78 102 ASP A O 1
ATOM 794 N N . GLY A 1 103 ? 4.229 -48.960 -35.923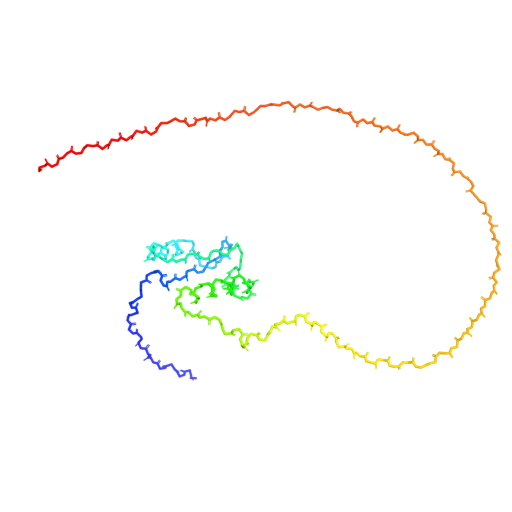 1.00 45.06 103 GLY A N 1
ATOM 795 C CA . GLY A 1 103 ? 5.154 -49.550 -36.910 1.00 45.06 103 GLY A CA 1
ATOM 796 C C . GLY A 1 103 ? 6.551 -48.902 -36.973 1.00 45.06 103 GLY A C 1
ATOM 797 O O . GLY A 1 103 ? 6.670 -47.702 -37.167 1.00 45.06 103 GLY A O 1
ATOM 798 N N . GLY A 1 104 ? 7.687 -49.585 -36.823 1.00 47.69 104 GLY A N 1
ATOM 799 C CA . GLY A 1 104 ? 7.960 -51.016 -36.864 1.00 47.69 104 GLY A CA 1
ATOM 800 C C . GLY A 1 104 ? 8.673 -51.408 -38.158 1.00 47.69 104 GLY A C 1
ATOM 801 O O . GLY A 1 104 ? 8.039 -52.017 -39.006 1.00 47.69 104 GLY A O 1
ATOM 802 N N . ASP A 1 105 ? 9.972 -51.121 -38.274 1.00 46.38 105 ASP A N 1
ATOM 803 C CA . ASP A 1 105 ? 10.932 -51.914 -39.052 1.00 46.38 105 ASP A CA 1
ATOM 804 C C . ASP A 1 105 ? 12.391 -51.597 -38.673 1.00 46.38 105 ASP A C 1
ATOM 806 O O . ASP A 1 105 ? 12.864 -50.464 -38.637 1.00 46.38 105 ASP A O 1
ATOM 810 N N . SER A 1 106 ? 13.090 -52.673 -38.321 1.00 54.72 106 SER A N 1
ATOM 811 C CA . SER A 1 106 ? 14.528 -52.756 -38.112 1.00 54.72 106 SER A CA 1
ATOM 812 C C . SER A 1 106 ? 15.195 -52.863 -39.480 1.00 54.72 106 SER A C 1
ATOM 814 O O . SER A 1 106 ? 14.838 -53.730 -40.275 1.00 54.72 106 SER A O 1
ATOM 816 N N . PHE A 1 107 ? 16.186 -52.010 -39.733 1.00 49.62 107 PHE A N 1
ATOM 817 C CA . PHE A 1 107 ? 17.174 -52.260 -40.772 1.00 49.62 107 PHE A CA 1
ATOM 818 C C . PHE A 1 107 ? 18.567 -52.121 -40.178 1.00 49.62 107 PHE A C 1
ATOM 820 O O . PHE A 1 107 ? 19.084 -51.024 -39.966 1.00 49.62 107 PHE A O 1
ATOM 827 N N . ASP A 1 108 ? 19.150 -53.282 -39.908 1.00 53.09 108 ASP A N 1
ATOM 828 C CA . ASP A 1 108 ? 20.573 -53.465 -39.697 1.00 53.09 108 ASP A CA 1
ATOM 829 C C . ASP A 1 108 ? 21.341 -53.075 -40.967 1.00 53.09 108 ASP A C 1
ATOM 831 O O . ASP A 1 108 ? 20.984 -53.478 -42.075 1.00 53.09 108 ASP A O 1
ATOM 835 N N . ASN A 1 109 ? 22.446 -52.346 -40.813 1.00 54.50 109 ASN A N 1
ATOM 836 C CA . ASN A 1 109 ? 23.544 -52.434 -41.769 1.00 54.50 109 ASN A CA 1
ATOM 837 C C . ASN A 1 109 ? 24.889 -52.242 -41.068 1.00 54.50 109 ASN A C 1
ATOM 839 O O . ASN A 1 109 ? 25.178 -51.207 -40.472 1.00 54.50 109 ASN A O 1
ATOM 843 N N . SER A 1 110 ? 25.687 -53.303 -41.142 1.00 54.09 110 SER A N 1
ATOM 844 C CA . SER A 1 110 ? 27.065 -53.399 -40.673 1.00 54.09 110 SER A CA 1
ATOM 845 C C . SER A 1 110 ? 28.052 -53.008 -41.779 1.00 54.09 110 SER A C 1
ATOM 847 O O . SER A 1 110 ? 27.793 -53.239 -42.956 1.00 54.09 110 SER A O 1
ATOM 849 N N . GLY A 1 111 ? 29.220 -52.508 -41.376 1.00 43.31 111 GLY A N 1
ATOM 850 C CA . GLY A 1 111 ? 30.421 -52.315 -42.204 1.00 43.31 111 GLY A CA 1
ATOM 851 C C . GLY A 1 111 ? 31.226 -51.150 -41.627 1.00 43.31 111 GLY A C 1
ATOM 852 O O . GLY A 1 111 ? 30.762 -50.021 -41.674 1.00 43.31 111 GLY A O 1
ATOM 853 N N . GLY A 1 112 ? 32.331 -51.345 -40.907 1.00 44.12 112 GLY A N 1
ATOM 854 C CA . GLY A 1 112 ? 33.574 -52.014 -41.313 1.00 44.12 112 GLY A CA 1
ATOM 855 C C . GLY A 1 112 ? 34.668 -50.933 -41.341 1.00 44.12 112 GLY A C 1
ATOM 856 O O . GLY A 1 112 ? 34.640 -50.083 -42.220 1.00 44.12 112 GLY A O 1
ATOM 857 N N . ASP A 1 113 ? 35.346 -50.733 -40.207 1.00 45.50 113 ASP A N 1
ATOM 858 C CA . ASP A 1 113 ? 36.807 -50.837 -39.990 1.00 45.50 113 ASP A CA 1
ATOM 859 C C . ASP A 1 113 ? 37.717 -49.957 -40.875 1.00 45.50 113 ASP A C 1
ATOM 861 O O . ASP A 1 113 ? 37.620 -49.963 -42.101 1.00 45.50 113 ASP A O 1
ATOM 865 N N . ASN A 1 114 ? 38.608 -49.206 -40.208 1.00 50.3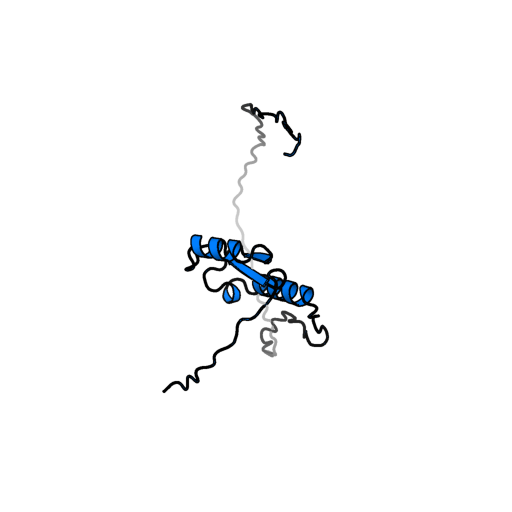8 114 ASN A N 1
ATOM 866 C CA . ASN A 1 114 ? 40.065 -49.147 -40.427 1.00 50.38 114 ASN A CA 1
ATOM 867 C C . ASN A 1 114 ? 40.634 -47.852 -39.818 1.00 50.38 114 ASN A C 1
ATOM 869 O O . ASN A 1 114 ? 40.427 -46.752 -40.331 1.00 50.38 114 ASN A O 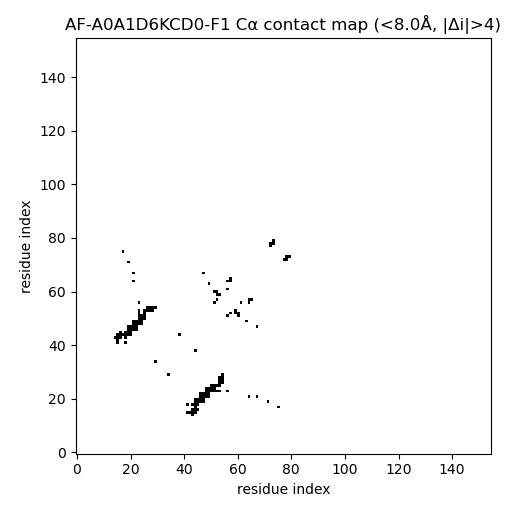1
ATOM 873 N N . GLY A 1 115 ? 41.362 -47.985 -38.706 1.00 39.44 115 GLY A N 1
ATOM 874 C CA . GLY A 1 115 ? 42.046 -46.880 -38.027 1.00 39.44 115 GLY A CA 1
ATOM 875 C C . GLY A 1 115 ? 43.410 -46.504 -38.618 1.00 39.44 115 GLY A C 1
ATOM 876 O O . GLY A 1 115 ? 43.983 -47.259 -39.395 1.00 39.44 115 GLY A O 1
ATOM 877 N N . HIS A 1 116 ? 43.978 -45.375 -38.164 1.00 43.75 116 HIS A N 1
ATOM 878 C CA . HIS A 1 116 ? 45.429 -45.233 -37.973 1.00 43.75 116 HIS A CA 1
ATOM 879 C C . HIS A 1 116 ? 45.807 -44.040 -37.058 1.00 43.75 116 HIS A C 1
ATOM 881 O O . HIS A 1 116 ? 45.507 -42.894 -37.366 1.00 43.75 116 HIS A O 1
ATOM 887 N N . HIS A 1 117 ? 46.464 -44.373 -35.940 1.00 43.31 117 HIS A N 1
ATOM 888 C CA . HIS A 1 117 ? 47.635 -43.760 -35.282 1.00 43.31 117 HIS A CA 1
ATOM 889 C C . HIS A 1 117 ? 47.817 -42.233 -35.150 1.00 43.31 117 HIS A C 1
ATOM 891 O O . HIS A 1 117 ? 47.899 -41.493 -36.123 1.00 43.31 117 HIS A O 1
ATOM 897 N N . GLY A 1 118 ? 48.140 -41.823 -33.915 1.00 40.72 118 GLY A N 1
ATOM 898 C CA . GLY A 1 118 ? 48.832 -40.566 -33.617 1.00 40.72 118 GLY A CA 1
ATOM 899 C C . GLY A 1 118 ? 49.077 -40.355 -32.121 1.00 40.72 118 GLY A C 1
ATOM 900 O O . GLY A 1 118 ? 48.304 -39.676 -31.459 1.00 40.72 118 GLY A O 1
ATOM 901 N N . SER A 1 119 ? 50.136 -40.972 -31.596 1.00 46.38 119 SER A N 1
ATOM 902 C CA . SER A 1 119 ? 50.628 -40.863 -30.216 1.00 46.38 119 SER A CA 1
ATOM 903 C C . SER A 1 119 ? 51.246 -39.494 -29.889 1.00 46.38 119 SER A C 1
ATOM 905 O O . SER A 1 119 ? 51.930 -38.910 -30.725 1.00 46.38 119 SER A O 1
ATOM 907 N N . GLY A 1 120 ? 51.119 -39.065 -28.629 1.00 38.94 120 GLY A N 1
ATOM 908 C CA . GLY A 1 120 ? 51.900 -37.991 -27.992 1.00 38.94 120 GLY A CA 1
ATOM 909 C C . GLY A 1 120 ? 51.053 -37.322 -26.902 1.00 38.94 120 GLY A C 1
ATOM 910 O O . GLY A 1 120 ? 50.034 -36.734 -27.218 1.00 38.94 120 GLY A O 1
ATOM 911 N N . GLY A 1 121 ? 51.296 -37.426 -25.598 1.00 36.84 121 GLY A N 1
ATOM 912 C CA . GLY A 1 121 ? 52.541 -37.631 -24.876 1.00 36.84 121 GLY A CA 1
ATOM 913 C C . GLY A 1 121 ? 52.982 -36.298 -24.286 1.00 36.84 121 GLY A C 1
ATOM 914 O O . GLY A 1 121 ? 53.770 -35.624 -24.931 1.00 36.84 121 GLY A O 1
ATOM 915 N N . SER A 1 122 ? 52.489 -35.944 -23.091 1.00 46.22 122 SER A N 1
ATOM 916 C CA . SER A 1 122 ? 53.292 -35.261 -22.068 1.00 46.22 122 SER A CA 1
ATOM 917 C C . SER A 1 122 ? 52.528 -35.043 -20.754 1.00 46.22 122 SER A C 1
ATOM 919 O O . SER A 1 122 ? 51.625 -34.212 -20.665 1.00 46.22 122 SER A O 1
ATOM 921 N N . ASP A 1 123 ? 52.960 -35.767 -19.724 1.00 45.66 123 ASP A N 1
ATOM 922 C CA . ASP A 1 123 ? 52.794 -35.402 -18.321 1.00 45.66 123 ASP A CA 1
ATOM 923 C C . ASP A 1 123 ? 53.657 -34.170 -18.004 1.00 45.66 123 ASP A C 1
ATOM 925 O O . ASP A 1 123 ? 54.853 -34.148 -18.314 1.00 45.66 123 ASP A O 1
ATOM 929 N N . HIS A 1 124 ? 53.070 -33.169 -17.344 1.00 46.94 124 HIS A N 1
ATOM 930 C CA . HIS A 1 124 ? 53.813 -32.187 -16.552 1.00 46.94 124 HIS A CA 1
ATOM 931 C C . HIS A 1 124 ? 53.015 -31.797 -15.302 1.00 46.94 124 HIS A C 1
ATOM 933 O O . HIS A 1 124 ? 51.998 -31.113 -15.363 1.00 46.94 124 HIS A O 1
ATOM 939 N N . ASP A 1 125 ? 53.517 -32.285 -14.174 1.00 40.94 125 ASP A N 1
ATOM 940 C CA . ASP A 1 125 ? 53.737 -31.582 -12.913 1.00 40.94 125 ASP A CA 1
ATOM 941 C C . ASP A 1 125 ? 52.708 -30.575 -12.364 1.00 40.94 125 ASP A C 1
ATOM 943 O O . ASP A 1 125 ? 52.576 -29.427 -12.787 1.00 40.94 125 ASP A O 1
ATOM 947 N N . ARG A 1 126 ? 52.139 -30.999 -11.225 1.00 43.25 126 ARG A N 1
ATOM 948 C CA . ARG A 1 126 ? 51.950 -30.227 -9.982 1.00 43.25 126 ARG A CA 1
ATOM 949 C C . ARG A 1 126 ? 52.661 -28.869 -9.954 1.00 43.25 126 ARG A C 1
ATOM 951 O O . ARG A 1 126 ? 53.888 -28.876 -9.930 1.00 43.25 126 ARG A O 1
ATOM 958 N N . ARG A 1 127 ? 51.929 -27.783 -9.647 1.00 38.12 127 ARG A N 1
ATOM 959 C CA . ARG A 1 127 ? 52.354 -26.765 -8.655 1.00 38.12 127 ARG A CA 1
ATOM 960 C C . ARG A 1 127 ? 51.171 -26.128 -7.918 1.00 38.12 127 ARG A C 1
ATOM 962 O O . ARG A 1 127 ? 50.342 -25.441 -8.499 1.00 38.12 127 ARG A O 1
ATOM 969 N N . HIS A 1 128 ? 51.160 -26.357 -6.606 1.00 42.00 128 HIS A N 1
ATOM 970 C CA . HIS A 1 128 ? 50.668 -25.427 -5.592 1.00 42.00 128 HIS A CA 1
ATOM 971 C C . HIS A 1 128 ? 51.504 -24.134 -5.613 1.00 42.00 128 HIS A C 1
ATOM 973 O O . HIS A 1 128 ? 52.723 -24.230 -5.706 1.00 42.00 128 HIS A O 1
ATOM 979 N N . CYS A 1 129 ? 50.855 -22.987 -5.404 1.00 31.61 129 CYS A N 1
ATOM 980 C CA . CYS A 1 129 ? 51.359 -21.757 -4.761 1.00 31.61 129 CYS A CA 1
ATOM 981 C C . CYS A 1 129 ? 50.084 -21.035 -4.274 1.00 31.61 129 CYS A C 1
ATOM 983 O O . CYS A 1 129 ? 49.252 -20.695 -5.105 1.00 31.61 129 CYS A O 1
ATOM 985 N N . ALA A 1 130 ? 49.691 -20.961 -3.000 1.00 30.55 130 ALA A N 1
ATOM 986 C CA . ALA A 1 130 ? 50.382 -20.578 -1.768 1.00 30.55 130 ALA A CA 1
ATOM 987 C C . ALA A 1 130 ? 51.016 -19.180 -1.827 1.00 30.55 130 ALA A C 1
ATOM 989 O O . ALA A 1 130 ? 51.904 -18.949 -2.646 1.00 30.55 130 ALA A O 1
ATOM 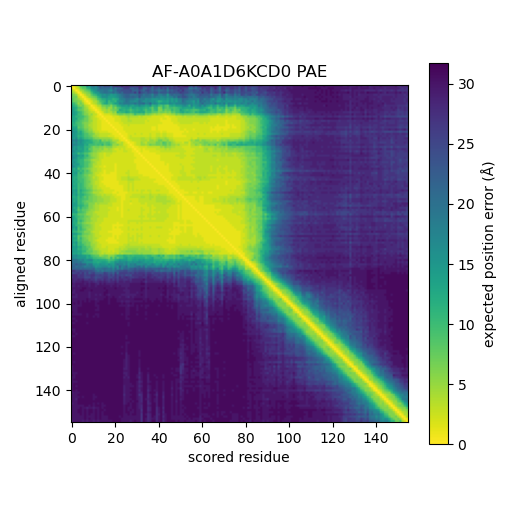990 N N . SER A 1 131 ? 50.552 -18.354 -0.875 1.00 44.19 131 SER A N 1
ATOM 991 C CA . SER A 1 131 ? 51.160 -17.129 -0.330 1.00 44.19 131 SER A CA 1
ATOM 992 C C . SER A 1 131 ? 50.924 -15.830 -1.125 1.00 44.19 131 SER A C 1
ATOM 994 O O . SER A 1 131 ? 50.985 -15.834 -2.344 1.00 44.19 131 SER A O 1
ATOM 996 N N . GLU A 1 132 ? 50.655 -14.653 -0.547 1.00 32.38 132 GLU A N 1
ATOM 997 C CA . GLU A 1 132 ? 50.552 -14.172 0.844 1.00 32.38 132 GLU A CA 1
ATOM 998 C C . GLU A 1 132 ? 50.107 -12.683 0.776 1.00 32.38 132 GLU A C 1
ATOM 1000 O O . GLU A 1 132 ? 50.515 -11.959 -0.125 1.00 32.38 132 GLU A O 1
ATOM 1005 N N . SER A 1 133 ? 49.081 -12.281 1.536 1.00 42.31 133 SER A N 1
ATOM 1006 C CA . SER A 1 133 ? 49.110 -11.319 2.663 1.00 42.31 133 SER A CA 1
ATOM 1007 C C . SER A 1 133 ? 49.432 -9.839 2.381 1.00 42.31 133 SER A C 1
ATOM 1009 O O . SER A 1 133 ? 50.539 -9.533 1.972 1.00 42.31 133 SER A O 1
ATOM 1011 N N . HIS A 1 134 ? 48.519 -8.945 2.792 1.00 41.66 134 HIS A N 1
ATOM 1012 C CA . HIS A 1 134 ? 48.752 -7.669 3.512 1.00 41.66 134 HIS A CA 1
ATOM 1013 C C . HIS A 1 134 ? 47.395 -7.284 4.160 1.00 41.66 134 HIS A C 1
ATOM 1015 O O . HIS A 1 134 ? 46.440 -7.018 3.440 1.00 41.66 134 HIS A O 1
ATOM 1021 N N . HIS A 1 135 ? 47.124 -7.608 5.431 1.00 36.81 135 HIS A N 1
ATOM 1022 C CA . HIS A 1 135 ? 47.518 -6.939 6.690 1.00 36.81 135 HIS A CA 1
ATOM 1023 C C . HIS A 1 135 ? 46.782 -5.601 6.953 1.00 36.81 135 HIS A C 1
ATOM 1025 O O . HIS A 1 135 ? 47.210 -4.578 6.434 1.00 36.81 135 HIS A O 1
ATOM 1031 N N . SER A 1 136 ? 45.730 -5.699 7.792 1.00 37.94 136 SER A N 1
ATOM 1032 C CA . SER A 1 136 ? 45.213 -4.836 8.898 1.00 37.94 136 SER A CA 1
ATOM 1033 C C . SER A 1 136 ? 45.062 -3.308 8.695 1.00 37.94 136 SER A C 1
ATOM 1035 O O . SER A 1 136 ? 45.784 -2.709 7.919 1.00 37.94 136 SER A O 1
ATOM 1037 N N . ASP A 1 137 ? 44.150 -2.556 9.321 1.00 41.53 137 ASP A N 1
ATOM 1038 C CA . ASP A 1 137 ? 43.485 -2.639 10.629 1.00 41.53 137 ASP A CA 1
ATOM 1039 C C . ASP A 1 137 ? 42.173 -1.820 10.605 1.00 41.53 137 ASP A C 1
ATOM 1041 O O . ASP A 1 137 ? 42.085 -0.775 9.955 1.00 41.53 137 ASP A O 1
ATOM 1045 N N . GLU A 1 138 ? 41.177 -2.272 11.365 1.00 50.69 138 GLU A N 1
ATOM 1046 C CA . GLU A 1 138 ? 40.012 -1.486 11.790 1.00 50.69 138 GLU A CA 1
ATOM 1047 C C . GLU A 1 138 ? 40.378 -0.661 13.041 1.00 50.69 138 GLU A C 1
ATOM 1049 O O . GLU A 1 138 ? 41.207 -1.096 13.845 1.00 50.69 138 GLU A O 1
ATOM 1054 N N . PRO A 1 139 ? 39.717 0.482 13.283 1.00 48.06 139 PRO A N 1
ATOM 1055 C CA . PRO A 1 139 ? 39.249 0.697 14.649 1.00 48.06 139 PRO A CA 1
ATOM 1056 C C . PRO A 1 139 ? 37.783 1.146 14.742 1.00 48.06 139 PRO A C 1
ATOM 1058 O O . PRO A 1 139 ? 37.365 2.164 14.189 1.00 48.06 139 PRO A O 1
ATOM 1061 N N . ILE A 1 140 ? 37.051 0.394 15.561 1.00 49.53 140 ILE A N 1
ATOM 1062 C CA . ILE A 1 140 ? 35.749 0.693 16.164 1.00 49.53 140 ILE A CA 1
ATOM 1063 C C . ILE A 1 140 ? 35.841 1.976 17.015 1.00 49.53 140 ILE A C 1
ATOM 1065 O O . ILE A 1 140 ? 36.725 2.063 17.871 1.00 49.53 140 ILE A O 1
ATOM 1069 N N . PRO A 1 141 ? 34.886 2.918 16.925 1.00 49.50 141 PRO A N 1
ATOM 1070 C CA . PRO A 1 141 ? 34.612 3.836 18.023 1.00 49.50 141 PRO A CA 1
ATOM 1071 C C . PRO A 1 141 ? 33.450 3.331 18.893 1.00 49.50 141 PRO A C 1
ATOM 1073 O O . PRO A 1 141 ? 32.290 3.262 18.486 1.00 49.50 141 PRO A O 1
ATOM 1076 N N . THR A 1 142 ? 33.808 2.978 20.125 1.00 42.62 142 THR A N 1
ATOM 1077 C CA . THR A 1 142 ? 32.938 2.553 21.224 1.00 42.62 142 THR A CA 1
ATOM 1078 C C . THR A 1 142 ? 32.046 3.691 21.733 1.00 42.62 142 THR A C 1
ATOM 1080 O O . THR A 1 142 ? 32.487 4.817 21.939 1.00 42.62 142 THR A O 1
ATOM 1083 N N . SER A 1 143 ? 30.792 3.331 22.006 1.00 42.41 143 SER A N 1
ATOM 1084 C CA . SER A 1 143 ? 29.775 4.038 22.794 1.00 42.41 143 SER A CA 1
ATOM 1085 C C . SER A 1 143 ? 30.282 4.656 24.108 1.00 42.41 143 SER A C 1
ATOM 1087 O O . SER A 1 143 ? 30.869 3.942 24.920 1.00 42.41 143 SER A O 1
ATOM 1089 N N . THR A 1 144 ? 29.880 5.899 24.417 1.00 43.22 144 THR A N 1
ATOM 1090 C CA . THR A 1 144 ? 29.794 6.404 25.802 1.00 43.22 144 THR A CA 1
ATOM 1091 C C . THR A 1 144 ? 28.627 7.382 26.041 1.00 43.22 144 THR A C 1
ATOM 1093 O O . THR A 1 144 ? 28.555 8.466 25.478 1.00 43.22 144 THR A O 1
ATOM 1096 N N . MET A 1 145 ? 27.780 6.963 26.991 1.00 42.84 145 MET A N 1
ATOM 1097 C CA . MET A 1 145 ? 27.049 7.719 28.023 1.00 42.84 145 MET A CA 1
ATOM 1098 C C . MET A 1 145 ? 25.771 8.514 27.686 1.00 42.84 145 MET A C 1
ATOM 1100 O O . MET A 1 145 ? 25.780 9.668 27.273 1.00 42.84 145 MET A O 1
ATOM 1104 N N . LEU A 1 146 ? 24.658 7.876 28.071 1.00 46.25 146 LEU A N 1
ATOM 1105 C CA . LEU A 1 146 ? 23.416 8.472 28.566 1.00 46.25 146 LEU A CA 1
ATOM 1106 C C . LEU A 1 146 ? 23.682 9.523 29.657 1.00 46.25 146 LEU A C 1
ATOM 1108 O O . LEU A 1 146 ? 24.340 9.225 30.653 1.00 46.25 146 LEU A O 1
ATOM 1112 N N . ALA A 1 147 ? 23.051 10.690 29.536 1.00 44.03 147 ALA A N 1
ATOM 1113 C CA . ALA A 1 147 ? 22.770 11.568 30.665 1.00 44.03 147 ALA A CA 1
ATOM 1114 C C . ALA A 1 147 ? 21.254 11.791 30.738 1.00 44.03 147 ALA A C 1
ATOM 1116 O O . ALA A 1 147 ? 20.669 12.509 29.932 1.00 44.03 147 ALA A O 1
ATOM 1117 N N . ASN A 1 148 ? 20.631 11.119 31.705 1.00 37.25 148 ASN A N 1
ATOM 1118 C CA . ASN A 1 148 ? 19.293 11.432 32.180 1.00 37.25 148 ASN A CA 1
ATOM 1119 C C . ASN A 1 148 ? 19.360 12.715 33.0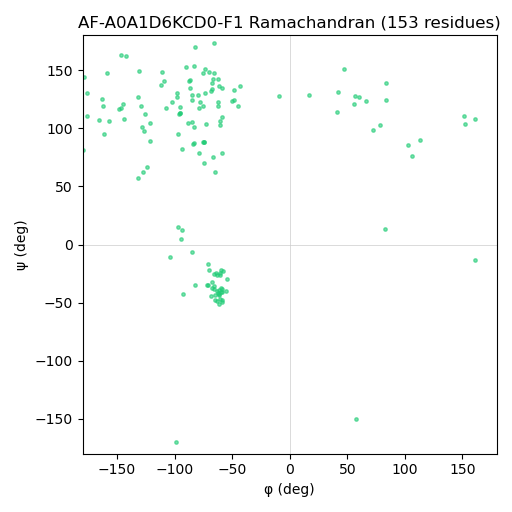15 1.00 37.25 148 ASN A C 1
ATOM 1121 O O . ASN A 1 148 ? 20.131 12.781 33.971 1.00 37.25 148 ASN A O 1
ATOM 1125 N N . THR A 1 149 ? 18.483 13.671 32.738 1.00 46.72 149 THR A N 1
ATOM 1126 C CA . THR A 1 149 ? 18.054 14.671 33.721 1.00 46.72 149 THR A CA 1
ATOM 1127 C C . THR A 1 149 ? 16.534 14.650 33.782 1.00 46.72 149 THR A C 1
ATOM 1129 O O . THR A 1 149 ? 15.841 15.227 32.951 1.00 46.72 149 THR A O 1
ATOM 1132 N N . VAL A 1 150 ? 16.025 13.932 34.783 1.00 48.41 150 VAL A N 1
ATOM 1133 C CA . VAL A 1 150 ? 14.676 14.100 35.326 1.00 48.41 150 VAL A CA 1
ATOM 1134 C C . VAL A 1 150 ? 14.845 14.753 36.691 1.00 48.41 150 VAL A C 1
ATOM 1136 O O . VAL A 1 150 ? 15.467 14.156 37.562 1.00 48.41 150 VAL A O 1
ATOM 1139 N N . LEU A 1 151 ? 14.303 15.956 36.853 1.00 48.53 151 LEU A N 1
ATOM 1140 C CA . LEU A 1 151 ? 13.753 16.517 38.094 1.00 48.53 151 LEU A CA 1
ATOM 1141 C C . LEU A 1 151 ? 12.947 17.760 37.648 1.00 48.53 151 LEU A C 1
ATOM 1143 O O . LEU A 1 151 ? 13.513 18.637 37.004 1.00 48.53 151 LEU A O 1
ATOM 1147 N N . GLU A 1 152 ? 11.604 17.730 37.669 1.00 46.00 152 GLU A N 1
ATOM 1148 C CA . GLU A 1 152 ? 10.752 18.069 38.839 1.00 46.00 152 GLU A CA 1
ATOM 1149 C C . GLU A 1 152 ? 11.006 19.536 39.265 1.00 46.00 152 GLU A C 1
ATOM 1151 O O . GLU A 1 152 ? 12.149 19.916 39.469 1.00 46.00 152 GLU A O 1
ATOM 1156 N N . LEU A 1 153 ? 10.052 20.459 39.420 1.00 47.53 153 LEU A N 1
ATOM 1157 C CA . LEU A 1 153 ? 8.671 20.371 39.887 1.00 47.53 153 LEU A CA 1
ATOM 1158 C C . LEU A 1 153 ? 8.047 21.795 39.806 1.00 47.53 153 LEU A C 1
ATOM 1160 O O . LEU A 1 153 ? 8.740 22.781 40.037 1.00 47.53 153 LEU A O 1
ATOM 1164 N N . VAL A 1 154 ? 6.755 21.856 39.460 1.00 50.19 154 VAL A N 1
ATOM 1165 C CA . VAL A 1 154 ? 5.669 22.798 39.845 1.00 50.19 154 VAL A CA 1
ATOM 1166 C C . VAL A 1 154 ? 6.025 24.154 40.493 1.00 50.19 154 VAL A C 1
ATOM 1168 O O . VAL A 1 154 ? 6.622 24.189 41.563 1.00 50.19 154 VAL A O 1
ATOM 1171 N N . MET A 1 155 ? 5.480 25.246 39.931 1.00 51.69 155 MET A N 1
ATOM 1172 C CA . MET A 1 155 ? 4.447 26.131 40.525 1.00 51.69 155 MET A CA 1
ATOM 1173 C C . MET A 1 155 ? 3.854 27.053 39.457 1.00 51.69 155 MET A C 1
ATOM 1175 O O . MET A 1 155 ? 4.634 27.575 38.632 1.00 51.69 155 MET A O 1
#

Radius of gyration: 35.36 Å; Cα contacts (8 Å, |Δi|>4): 73; chains: 1; bounding box: 78×80×83 Å

Nearest PDB structures (foldseek):
  3v48-assembly1_B  TM=8.500E-01  e=4.500E-01  Escherichia coli SE11
  5alj-assembly1_A-2  TM=8.378E-01  e=4.500E-01  Homo sapiens
  8zbl-assembly1_A  TM=8.130E-01  e=3.934E-01  Homo sapiens
  4ns4-assembly1_A  TM=8.097E-01  e=1.409E+00  Psychrobacter cryohalolentis K5
  1ka0-assembly1_A  TM=5.428E-01  e=3.860E+00  Saccharomyces cerevisiae

Organism: Zea mays (NCBI:txid4577)

Solvent-accessible surface area (backbone atoms only — not comparable to full-atom values): 11251 Å² total; per-residue (Å²): 137,82,90,77,77,91,76,86,79,75,89,80,91,70,64,36,72,82,38,73,51,74,48,52,72,43,75,47,89,71,54,66,69,59,56,50,52,54,46,67,74,33,72,57,34,43,80,46,76,35,77,57,32,42,84,47,34,68,76,70,33,40,70,62,48,50,49,56,50,51,54,52,37,45,74,73,72,48,74,84,62,72,92,73,58,74,73,81,68,87,69,80,74,68,79,82,76,83,80,85,80,83,86,91,81,87,78,90,83,87,84,81,89,86,88,83,92,85,90,83,88,80,93,79,79,89,79,90,77,84,88,80,91,87,83,88,82,86,82,87,87,80,89,83,82,89,80,87,85,86,78,89,80,90,133

Sequence (155 aa):
MLNVNVASVGSLMLPDSLITIMDTNDYSAVPQQLKEQLNERYPGARRAVLKTGGDFPFLSRPDEVNLYLQLHLRRVGVEPRSDLVQGFTRNGSAGSSKDQKDGGDSFDNSGGDNGHHGSGGSDHDRRHCASESHHSDEPIPTSTMLANTVLELVM

Foldseek 3Di:
DDPDDDDDDDDDDDQLLLAEDEEEPDAEPDDPVVVVVVCVVRVNHHYQYHPDQYHHNCVRPVPSVVVVVQVSCVVVVNDDPPVPCPDPPVPPPVDPPPDDDDDDDDDDDDDDDDDDDDDDDDDDDDDDDDDDDDDDDDDDDDDDDDDDDDDDDDD